Protein AF-A0A2K1NDD7-F1 (afdb_monomer)

Solvent-acce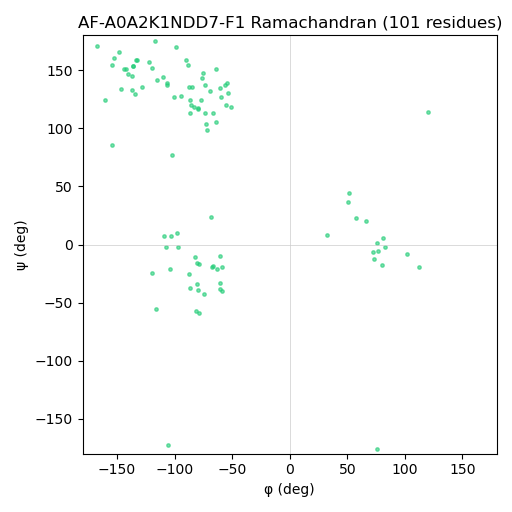ssible surface area (backbone atoms only — not comparable to full-atom values): 5791 Å² total; per-residue (Å²): 133,87,81,84,54,69,68,82,76,44,79,77,49,95,46,30,32,43,38,58,20,26,54,39,69,44,68,9,24,37,63,39,99,88,42,98,46,73,74,40,61,19,89,68,40,69,41,70,12,37,34,40,33,39,35,74,41,85,56,41,27,54,24,80,88,40,70,34,45,5,21,42,84,52,97,83,61,103,49,69,79,45,61,18,86,85,44,60,11,38,11,39,39,51,77,46,77,60,70,47,81,70,105

Radius of gyration: 13.67 Å; Cα contacts (8 Å, |Δi|>4): 242; chains: 1; bounding box: 33×34×38 Å

Foldseek 3Di:
DDDWDFQADAAPDVQKGKAFQLLCRLQQFFQDPVGNDRDHGDPQCRRRRIFIKGWPDDDKTFDPQCRLNQADDDPDDDHRPGGDPVVSRRRIDGPDGDMDTPD

Structure (mmCIF, N/CA/C/O backbone):
data_AF-A0A2K1NDD7-F1
#
_entry.id   AF-A0A2K1NDD7-F1
#
loop_
_atom_site.group_PDB
_atom_site.id
_atom_site.type_symbol
_atom_site.label_atom_id
_atom_site.label_alt_id
_atom_site.label_comp_id
_atom_site.label_asym_id
_atom_site.label_entity_id
_atom_site.label_seq_id
_atom_site.pdbx_PDB_ins_code
_atom_site.Cartn_x
_atom_site.Cartn_y
_atom_site.Cartn_z
_atom_site.occupancy
_atom_site.B_iso_or_equiv
_atom_site.auth_seq_id
_atom_site.auth_comp_id
_atom_site.auth_asym_id
_atom_site.auth_atom_id
_atom_site.pdbx_PDB_model_num
ATOM 1 N N . MET A 1 1 ? -7.752 -25.001 2.819 1.00 36.50 1 MET A N 1
ATOM 2 C CA . MET A 1 1 ? -8.026 -23.997 3.867 1.00 36.50 1 MET A CA 1
ATOM 3 C C . MET A 1 1 ? -7.099 -22.827 3.586 1.00 36.50 1 MET A C 1
ATOM 5 O O . MET A 1 1 ? -5.902 -23.064 3.514 1.00 36.50 1 MET A O 1
ATOM 9 N N . ALA A 1 2 ? -7.627 -21.642 3.269 1.00 44.06 2 ALA A N 1
ATOM 10 C CA . ALA A 1 2 ? -6.798 -20.466 3.001 1.00 44.06 2 ALA A CA 1
ATOM 11 C C . ALA A 1 2 ? -6.366 -19.866 4.344 1.00 44.06 2 ALA A C 1
ATOM 13 O O . ALA A 1 2 ? -7.212 -19.490 5.151 1.00 44.06 2 ALA A O 1
ATOM 14 N N . GLU A 1 3 ? -5.064 -19.855 4.604 1.00 51.41 3 GLU A N 1
ATOM 15 C CA . GLU A 1 3 ? -4.483 -19.273 5.810 1.00 51.41 3 GLU A CA 1
ATOM 16 C C . GLU A 1 3 ? -4.398 -17.751 5.624 1.00 51.41 3 GLU A C 1
ATOM 18 O O . GLU A 1 3 ? -3.744 -17.266 4.700 1.00 51.41 3 GLU A O 1
ATOM 23 N N . LEU A 1 4 ? -5.112 -16.991 6.457 1.00 49.72 4 LEU A N 1
ATOM 24 C CA . LEU A 1 4 ? -5.055 -15.529 6.449 1.00 49.72 4 LEU A CA 1
ATOM 25 C C . LEU A 1 4 ? -3.726 -15.071 7.057 1.00 49.72 4 LEU A C 1
ATOM 27 O O . LEU A 1 4 ? -3.493 -15.238 8.252 1.00 49.72 4 LEU A O 1
ATOM 31 N N . ARG A 1 5 ? -2.861 -14.466 6.238 1.00 55.28 5 ARG A N 1
ATOM 32 C CA . ARG A 1 5 ? -1.622 -13.834 6.703 1.00 55.28 5 ARG A CA 1
ATOM 33 C C . ARG A 1 5 ? -1.899 -12.397 7.128 1.00 55.28 5 ARG A C 1
ATOM 35 O O . ARG A 1 5 ? -2.253 -11.550 6.306 1.00 55.28 5 ARG A O 1
ATOM 42 N N . ILE A 1 6 ? -1.751 -12.149 8.425 1.00 58.16 6 ILE A N 1
ATOM 43 C CA . ILE A 1 6 ? -1.863 -10.824 9.034 1.00 58.16 6 ILE A CA 1
ATOM 44 C C . ILE A 1 6 ? -0.515 -10.111 8.869 1.00 58.16 6 ILE A C 1
ATOM 46 O O . ILE A 1 6 ? 0.504 -10.580 9.373 1.00 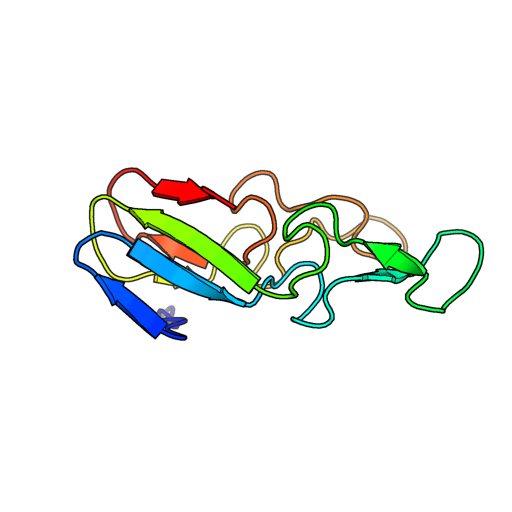58.16 6 ILE A O 1
ATOM 50 N N . VAL A 1 7 ? -0.504 -8.982 8.155 1.00 58.72 7 VAL A N 1
ATOM 51 C CA . VAL A 1 7 ? 0.711 -8.199 7.867 1.00 58.72 7 VAL A CA 1
ATOM 52 C C . VAL A 1 7 ? 0.732 -6.992 8.803 1.00 58.72 7 VAL A C 1
ATOM 54 O O . VAL A 1 7 ? 0.365 -5.887 8.416 1.00 58.72 7 VAL A O 1
ATOM 57 N N . HIS A 1 8 ? 1.088 -7.204 10.071 1.00 57.59 8 HIS A N 1
ATOM 58 C CA . HIS A 1 8 ? 1.303 -6.095 11.007 1.00 57.59 8 HIS A CA 1
ATOM 59 C C . HIS A 1 8 ? 2.750 -5.614 10.917 1.00 57.59 8 HIS A C 1
ATOM 61 O O . HIS A 1 8 ? 3.674 -6.425 10.906 1.00 57.59 8 HIS A O 1
ATOM 67 N N . ILE A 1 9 ? 2.941 -4.292 10.875 1.00 63.09 9 ILE A N 1
ATOM 68 C CA . ILE A 1 9 ? 4.270 -3.679 11.000 1.00 63.09 9 ILE A CA 1
ATOM 69 C C . ILE A 1 9 ? 4.316 -2.823 12.260 1.00 63.09 9 ILE A C 1
ATOM 71 O O . ILE A 1 9 ? 5.137 -3.100 13.125 1.00 63.09 9 ILE A O 1
ATOM 75 N N . GLU A 1 10 ? 3.408 -1.854 12.420 1.00 70.19 10 GLU A N 1
ATOM 76 C CA . GLU A 1 10 ? 3.332 -1.050 13.647 1.00 70.19 10 GLU A CA 1
ATOM 77 C C . GLU A 1 10 ? 1.956 -0.368 13.781 1.00 70.19 10 GLU A C 1
ATOM 79 O O . GLU A 1 10 ? 1.533 0.357 12.875 1.00 70.19 10 GLU A O 1
ATOM 84 N N . ILE A 1 11 ? 1.243 -0.591 14.894 1.00 75.44 11 ILE A N 1
ATOM 85 C CA . ILE A 1 11 ? 0.013 0.154 15.223 1.00 75.44 11 ILE A CA 1
ATOM 86 C C . ILE A 1 11 ? 0.437 1.441 15.932 1.00 75.44 11 ILE A C 1
ATOM 88 O O . ILE A 1 11 ? 1.068 1.388 16.984 1.00 75.44 11 ILE A O 1
ATOM 92 N N . VAL A 1 12 ? 0.095 2.597 15.361 1.00 77.75 12 VAL A N 1
ATOM 93 C CA . VAL A 1 12 ? 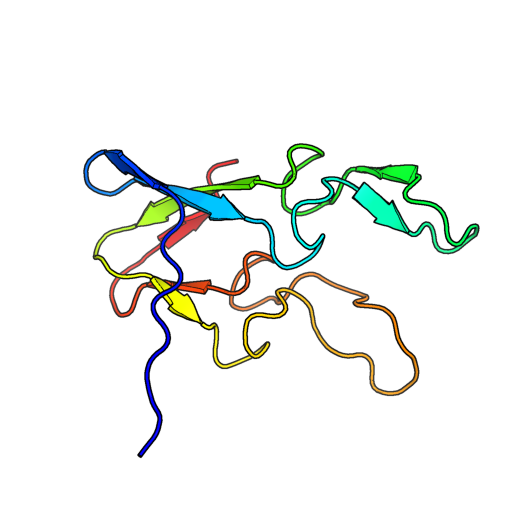0.497 3.912 15.893 1.00 77.75 12 VAL A CA 1
ATOM 94 C C . VAL A 1 12 ? -0.495 4.407 16.943 1.00 77.75 12 VAL A C 1
ATOM 96 O O . VAL A 1 12 ? -0.120 5.036 17.928 1.00 77.75 12 VAL A O 1
ATOM 99 N N . SER A 1 13 ? -1.782 4.146 16.718 1.00 77.19 13 SER A N 1
ATOM 100 C CA . SER A 1 13 ? -2.889 4.518 17.602 1.00 77.19 13 SER A CA 1
ATOM 101 C C . SER A 1 13 ? -4.156 3.787 17.160 1.00 77.19 13 SER A C 1
ATOM 103 O O . SER A 1 13 ? -4.184 3.226 16.064 1.00 77.19 13 SER A O 1
ATOM 105 N N . THR A 1 14 ? -5.230 3.855 17.946 1.00 80.25 14 THR A N 1
ATOM 106 C CA . THR A 1 14 ? -6.542 3.331 17.542 1.00 80.25 14 THR A CA 1
ATOM 107 C C . THR A 1 14 ? -6.944 3.870 16.163 1.00 80.25 14 THR A C 1
ATOM 109 O O . THR A 1 14 ? -7.062 5.082 15.980 1.00 80.25 14 THR A O 1
ATOM 112 N N . GLY A 1 15 ? -7.119 2.976 15.187 1.00 83.81 15 GLY A N 1
ATOM 113 C CA . GLY A 1 15 ? -7.522 3.330 13.823 1.00 83.81 15 GLY A CA 1
ATOM 114 C C . GLY A 1 15 ? -6.400 3.823 12.902 1.00 83.81 15 GLY A C 1
ATOM 115 O O . GLY A 1 15 ? -6.698 4.259 11.791 1.00 83.81 15 GLY A O 1
ATOM 116 N N . LYS A 1 16 ? -5.122 3.794 13.322 1.00 88.44 16 LYS A N 1
ATOM 117 C CA . LYS A 1 16 ? -3.978 4.167 12.467 1.00 88.44 16 LYS A CA 1
ATOM 118 C C . LYS A 1 16 ? -2.795 3.218 12.598 1.00 88.44 16 LYS A C 1
ATOM 120 O O . LYS A 1 16 ? -2.324 2.938 13.700 1.00 88.44 16 LYS A O 1
ATOM 125 N N . ALA A 1 17 ? -2.250 2.802 11.460 1.00 88.56 17 ALA A N 1
ATOM 126 C CA . ALA A 1 17 ? -1.088 1.921 11.394 1.00 88.56 17 ALA A CA 1
ATOM 127 C C . ALA A 1 17 ? -0.097 2.394 10.335 1.00 88.56 17 ALA A C 1
ATOM 129 O O . ALA A 1 17 ? -0.469 3.030 9.347 1.00 88.56 17 ALA A O 1
ATOM 130 N N . ILE A 1 18 ? 1.171 2.055 10.538 1.00 89.25 18 ILE A N 1
ATOM 131 C CA . ILE A 1 18 ? 2.206 2.206 9.523 1.00 89.25 18 ILE A CA 1
ATOM 132 C C . ILE A 1 18 ? 2.432 0.843 8.889 1.00 89.25 18 ILE A C 1
ATOM 134 O O . ILE A 1 18 ? 2.697 -0.135 9.584 1.00 89.25 18 ILE A O 1
ATOM 138 N N . LEU A 1 19 ? 2.348 0.789 7.562 1.00 89.19 19 LEU A N 1
ATOM 139 C CA . LEU A 1 19 ? 2.619 -0.411 6.774 1.00 89.19 19 LEU A CA 1
ATOM 140 C C . LEU A 1 19 ? 3.772 -0.155 5.803 1.00 89.19 19 LEU A C 1
ATOM 142 O O . LEU A 1 19 ? 4.007 0.967 5.355 1.00 89.19 19 LEU A O 1
ATOM 146 N N . SER A 1 20 ? 4.499 -1.205 5.450 1.00 90.31 20 SER A N 1
ATOM 147 C CA . SER A 1 20 ? 5.537 -1.147 4.428 1.00 90.31 20 SER A CA 1
ATOM 148 C C . SER A 1 20 ? 4.847 -1.062 3.085 1.00 90.31 20 SER A C 1
ATOM 150 O O . SER A 1 20 ? 3.865 -1.753 2.820 1.00 90.31 20 SER A O 1
ATOM 152 N N . CYS A 1 21 ? 5.363 -0.208 2.214 1.00 91.75 21 CYS A N 1
ATOM 153 C CA . CYS A 1 21 ? 4.835 -0.100 0.870 1.00 91.75 21 CYS A CA 1
ATOM 154 C C . CYS A 1 21 ? 5.243 -1.343 0.072 1.00 91.75 21 CYS A C 1
ATOM 156 O O . CYS A 1 21 ? 6.392 -1.433 -0.364 1.00 91.75 21 CYS A O 1
ATOM 158 N N . ALA A 1 22 ? 4.313 -2.281 -0.136 1.00 91.00 22 ALA A N 1
ATOM 159 C CA . ALA A 1 22 ? 4.582 -3.478 -0.931 1.00 91.00 22 ALA A CA 1
ATOM 160 C C . ALA A 1 22 ? 4.966 -3.150 -2.378 1.00 91.00 22 ALA A C 1
ATOM 162 O O . ALA A 1 22 ? 5.821 -3.821 -2.940 1.00 91.00 22 ALA A O 1
ATOM 163 N N . TYR A 1 23 ? 4.415 -2.074 -2.950 1.00 88.81 23 TYR A N 1
ATOM 164 C CA . TYR A 1 23 ? 4.714 -1.656 -4.321 1.00 88.81 23 TYR A CA 1
ATOM 165 C C . TYR A 1 23 ? 6.205 -1.374 -4.563 1.00 88.81 23 TYR A C 1
ATOM 167 O O . TYR A 1 23 ? 6.744 -1.751 -5.598 1.00 88.81 23 TYR A O 1
ATOM 175 N N . CYS A 1 24 ? 6.883 -0.737 -3.602 1.00 88.69 24 CYS A N 1
ATOM 176 C CA . CYS A 1 24 ? 8.331 -0.501 -3.660 1.00 88.69 24 CYS A CA 1
ATOM 177 C C . CYS A 1 24 ? 9.139 -1.443 -2.761 1.00 88.69 24 CYS A C 1
ATOM 179 O O . CYS A 1 24 ? 10.336 -1.227 -2.578 1.00 88.69 24 CYS A O 1
ATOM 181 N N . GLU A 1 25 ? 8.494 -2.443 -2.157 1.00 88.31 25 GLU A N 1
ATOM 182 C CA . GLU A 1 25 ? 9.099 -3.356 -1.178 1.00 88.31 25 GLU A CA 1
ATOM 183 C C . GLU A 1 25 ? 9.842 -2.624 -0.043 1.00 88.31 25 GLU A C 1
ATOM 185 O O . GLU A 1 25 ? 10.914 -3.035 0.394 1.00 88.31 25 GLU A O 1
ATOM 190 N N . GLY A 1 26 ? 9.316 -1.483 0.403 1.00 88.25 26 GLY A N 1
ATOM 191 C CA . GLY A 1 26 ? 9.943 -0.683 1.458 1.00 88.25 26 GLY A CA 1
ATOM 192 C C . GLY A 1 26 ? 11.167 0.141 1.040 1.00 88.25 26 GLY A C 1
ATOM 193 O O . GLY A 1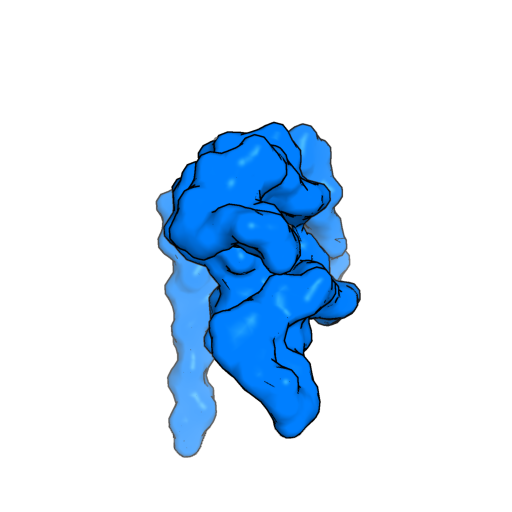 26 ? 11.724 0.845 1.876 1.00 88.25 26 GLY A O 1
ATOM 194 N N . LYS A 1 27 ? 11.579 0.114 -0.234 1.00 87.31 2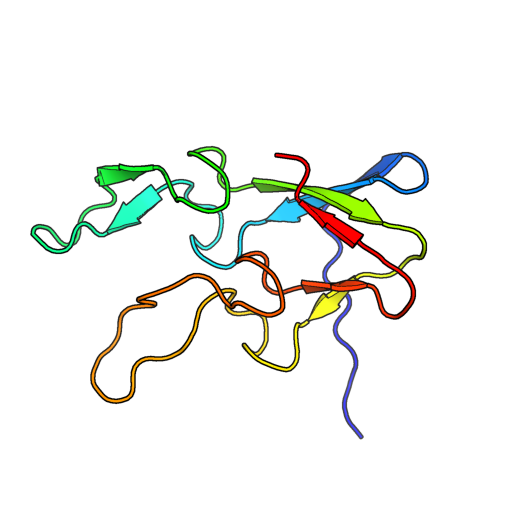7 LYS A N 1
ATOM 195 C CA . LYS A 1 27 ? 12.784 0.823 -0.715 1.00 87.31 27 LYS A CA 1
ATOM 196 C C . LYS A 1 27 ? 12.576 2.319 -0.932 1.00 87.31 27 LYS A C 1
ATOM 198 O O . LYS A 1 27 ? 13.543 3.054 -1.081 1.00 87.31 27 LYS A O 1
ATOM 203 N N . GLY A 1 28 ? 11.326 2.767 -1.019 1.00 88.06 28 GLY A N 1
ATOM 204 C CA . GLY A 1 28 ? 10.981 4.179 -1.183 1.00 88.06 28 GLY A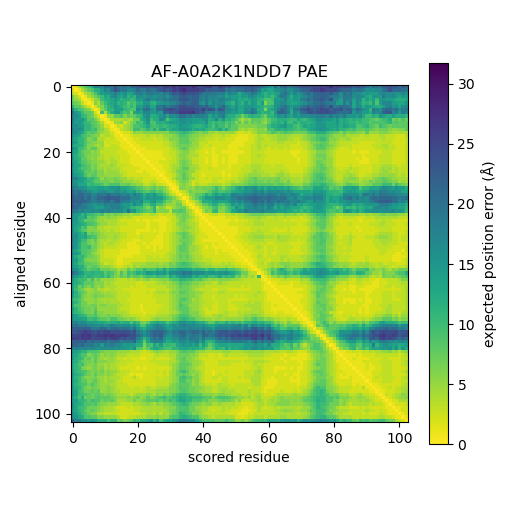 CA 1
ATOM 205 C C . GLY A 1 28 ? 11.096 4.724 -2.608 1.00 88.06 28 GLY A C 1
ATOM 206 O O . GLY A 1 28 ? 10.457 5.726 -2.900 1.00 88.06 28 GLY A O 1
ATOM 207 N N . GLY A 1 29 ? 11.805 4.068 -3.527 1.00 87.44 29 GLY A N 1
ATOM 208 C CA . GLY A 1 29 ? 11.838 4.454 -4.946 1.00 87.44 29 GLY A CA 1
ATOM 209 C C . GLY A 1 29 ? 11.038 3.516 -5.853 1.00 87.44 29 GLY A C 1
ATOM 210 O O . GLY A 1 29 ? 10.417 2.580 -5.366 1.00 87.44 29 GLY A O 1
ATOM 211 N N . VAL A 1 30 ? 11.131 3.696 -7.167 1.00 83.19 30 VAL A N 1
ATOM 212 C CA . VAL A 1 30 ? 10.894 2.656 -8.184 1.00 83.19 30 VAL A CA 1
ATOM 213 C C . VAL A 1 30 ? 11.989 2.718 -9.263 1.00 83.19 30 VAL A C 1
ATOM 215 O O . VAL A 1 30 ? 12.598 3.781 -9.448 1.00 83.19 30 VAL A O 1
ATOM 218 N N . PRO A 1 31 ? 12.299 1.601 -9.954 1.00 74.31 31 PRO A N 1
ATOM 219 C CA . PRO A 1 31 ? 13.214 1.621 -11.093 1.00 74.31 31 PRO A CA 1
ATOM 220 C C . PRO A 1 31 ? 12.667 2.533 -12.192 1.00 74.31 31 PRO A C 1
ATOM 222 O O . PRO A 1 31 ? 11.482 2.451 -12.516 1.00 74.31 31 PRO A O 1
ATOM 225 N N . SER A 1 32 ? 13.505 3.389 -12.782 1.00 70.62 32 SER A N 1
ATOM 226 C CA . SER A 1 32 ? 13.041 4.180 -13.925 1.00 70.62 32 SER A CA 1
ATOM 227 C C . SER A 1 32 ? 12.970 3.308 -15.179 1.00 70.62 32 SER A C 1
ATOM 229 O O . SER A 1 32 ? 13.801 2.430 -15.412 1.00 70.62 32 SER A O 1
ATOM 231 N N . ASN A 1 33 ? 12.019 3.601 -16.063 1.00 63.56 33 ASN A N 1
ATOM 232 C CA . ASN A 1 33 ? 11.896 2.931 -17.364 1.00 63.56 33 ASN A CA 1
ATOM 233 C C . ASN A 1 33 ? 13.135 3.100 -18.276 1.00 63.56 33 ASN A C 1
ATOM 235 O O . ASN A 1 33 ? 13.237 2.442 -19.312 1.00 63.56 33 ASN A O 1
ATOM 239 N N . ARG A 1 34 ? 14.082 3.975 -17.906 1.00 59.81 34 ARG A N 1
ATOM 240 C CA . ARG A 1 34 ? 15.338 4.223 -18.628 1.00 59.81 34 ARG A CA 1
ATOM 241 C C . ARG A 1 34 ? 16.559 3.590 -17.967 1.00 59.81 34 ARG A C 1
ATOM 243 O O . ARG A 1 34 ? 17.567 3.410 -18.648 1.00 59.81 34 ARG A O 1
ATOM 250 N N . ARG A 1 35 ? 16.515 3.275 -16.669 1.00 58.34 35 ARG A N 1
ATOM 251 C CA . ARG A 1 35 ? 17.642 2.714 -15.910 1.00 58.34 35 ARG A CA 1
ATOM 252 C C . ARG A 1 35 ? 17.120 1.756 -14.843 1.00 58.34 35 ARG A C 1
ATOM 254 O O . ARG A 1 35 ? 16.246 2.113 -14.068 1.00 58.34 35 ARG A O 1
ATOM 261 N N . ARG A 1 36 ? 17.730 0.569 -14.724 1.00 61.44 36 ARG A N 1
ATOM 262 C CA . ARG A 1 36 ? 17.433 -0.439 -13.675 1.00 61.44 36 ARG A CA 1
ATOM 263 C C . ARG A 1 36 ? 17.851 -0.005 -12.255 1.00 61.44 36 ARG A C 1
ATOM 265 O O . ARG A 1 36 ? 18.117 -0.843 -11.399 1.00 61.44 36 ARG A O 1
ATOM 272 N N . GLU A 1 37 ? 17.960 1.291 -12.016 1.00 65.44 37 GLU A N 1
ATOM 273 C CA . GLU A 1 37 ? 18.344 1.903 -10.751 1.00 65.44 37 GLU A CA 1
ATOM 274 C C . GLU A 1 37 ? 17.116 2.608 -10.158 1.00 65.44 37 GLU A C 1
ATOM 276 O O . GLU A 1 37 ? 16.298 3.165 -10.894 1.00 65.44 37 GLU A O 1
ATOM 281 N N . TRP A 1 38 ? 16.985 2.589 -8.829 1.00 68.62 38 TRP A N 1
ATOM 282 C CA . TRP A 1 38 ? 15.898 3.248 -8.096 1.00 68.62 38 TRP A CA 1
ATOM 283 C C . TRP A 1 38 ? 16.115 4.764 -8.145 1.00 68.62 38 TRP A C 1
ATOM 285 O O . TRP A 1 38 ? 16.941 5.287 -7.403 1.00 68.62 38 TRP A O 1
ATOM 295 N N . GLN A 1 39 ? 15.434 5.456 -9.059 1.00 71.50 39 GLN A N 1
ATOM 296 C CA . GLN A 1 39 ? 15.699 6.875 -9.348 1.00 71.50 39 GLN A CA 1
ATOM 297 C C . GLN A 1 39 ? 14.496 7.783 -9.106 1.00 71.50 39 GLN A C 1
ATOM 299 O O . GLN A 1 39 ? 14.681 8.968 -8.842 1.00 71.50 39 GLN A O 1
ATOM 304 N N . GLU A 1 40 ? 13.278 7.247 -9.160 1.00 85.00 40 GLU A N 1
ATOM 305 C CA . GLU A 1 40 ? 12.062 8.030 -8.941 1.00 85.00 40 GLU A CA 1
ATOM 306 C C . GLU A 1 40 ? 11.452 7.700 -7.574 1.00 85.00 40 GLU A C 1
ATOM 308 O O . GLU A 1 40 ? 11.431 6.523 -7.198 1.00 85.00 40 GLU A O 1
ATOM 313 N N . PRO A 1 41 ? 10.950 8.697 -6.815 1.00 89.00 41 PRO A N 1
ATOM 314 C CA . PRO A 1 41 ? 10.201 8.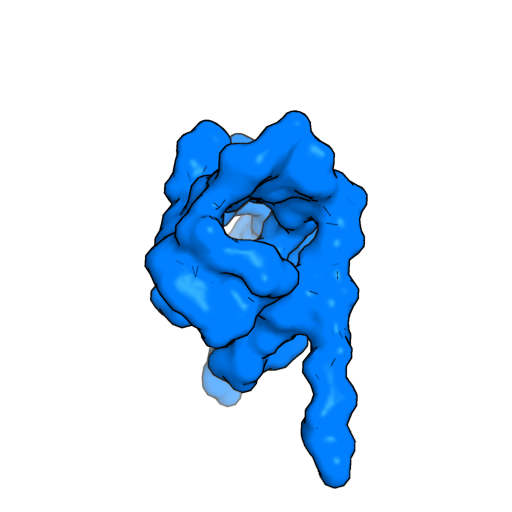438 -5.592 1.00 89.00 41 PRO A CA 1
ATOM 315 C C . PRO A 1 41 ? 9.007 7.532 -5.881 1.00 89.00 41 PRO A C 1
ATOM 317 O O . PRO A 1 41 ? 8.283 7.722 -6.858 1.00 89.00 41 PRO A O 1
ATOM 320 N N . CYS A 1 42 ? 8.771 6.552 -5.014 1.00 89.75 42 CYS A N 1
ATOM 321 C CA . CYS A 1 42 ? 7.637 5.654 -5.157 1.00 89.75 42 CYS A CA 1
ATOM 322 C C . CYS A 1 42 ? 6.324 6.464 -5.139 1.00 89.75 42 CYS A C 1
ATOM 324 O O . CYS A 1 42 ? 6.076 7.189 -4.174 1.00 89.75 42 CYS A O 1
ATOM 326 N N . PRO A 1 43 ? 5.436 6.317 -6.139 1.00 89.06 43 PRO A N 1
ATOM 327 C CA . PRO A 1 43 ? 4.215 7.126 -6.246 1.00 89.06 43 PRO A CA 1
ATOM 328 C C . PRO A 1 43 ? 3.196 6.846 -5.126 1.00 89.06 43 PRO A C 1
ATOM 330 O O . PRO A 1 43 ? 2.304 7.653 -4.851 1.00 89.06 43 PRO A O 1
ATOM 333 N N . VAL A 1 44 ? 3.328 5.695 -4.462 1.00 91.50 44 VAL A N 1
ATOM 334 C CA . VAL A 1 44 ? 2.449 5.263 -3.371 1.00 91.50 44 VAL A CA 1
ATOM 335 C C . VAL A 1 44 ? 2.855 5.927 -2.058 1.00 91.50 44 VAL A C 1
ATOM 337 O O . VAL A 1 44 ? 2.041 6.622 -1.450 1.00 91.50 44 VAL A O 1
ATOM 340 N N . CYS A 1 45 ? 4.110 5.731 -1.639 1.00 92.38 45 CYS A N 1
ATOM 341 C CA . CYS A 1 45 ? 4.635 6.206 -0.355 1.00 92.38 45 CYS A CA 1
ATOM 342 C C . CYS A 1 45 ? 5.403 7.534 -0.435 1.00 92.38 45 CYS A C 1
ATOM 344 O O . CYS A 1 45 ? 5.877 8.032 0.580 1.00 92.38 45 CYS A O 1
ATOM 346 N N . GLY A 1 46 ? 5.564 8.102 -1.630 1.00 90.31 46 GLY A N 1
ATOM 347 C CA . GLY A 1 46 ? 6.223 9.391 -1.840 1.00 90.31 46 GLY A CA 1
ATOM 348 C C . GLY A 1 46 ? 7.718 9.414 -1.515 1.00 90.31 46 GLY A C 1
ATOM 349 O O . GLY A 1 46 ? 8.250 10.490 -1.273 1.00 90.31 46 GLY A O 1
ATOM 350 N N . GLY A 1 47 ? 8.405 8.266 -1.474 1.00 90.62 47 GLY A N 1
ATOM 351 C CA . GLY A 1 47 ? 9.829 8.207 -1.106 1.00 90.62 47 GLY A CA 1
ATOM 352 C C . GLY A 1 47 ? 10.130 7.515 0.223 1.00 90.62 47 GLY A C 1
ATOM 353 O O . GLY A 1 47 ? 11.255 7.083 0.442 1.00 90.62 47 GLY A O 1
ATOM 354 N N . SER A 1 48 ? 9.148 7.379 1.116 1.00 90.38 48 SER A N 1
ATOM 355 C CA . SER A 1 48 ? 9.403 6.966 2.508 1.00 90.38 48 SER A CA 1
ATOM 356 C C . SER A 1 48 ? 9.586 5.456 2.706 1.00 90.38 48 SER A C 1
ATOM 358 O O . SER A 1 48 ? 10.010 5.014 3.771 1.00 90.38 48 SER A O 1
ATOM 360 N N . GLY A 1 49 ? 9.186 4.641 1.724 1.00 89.69 49 GLY A N 1
ATOM 361 C CA . GLY A 1 49 ? 9.114 3.180 1.853 1.00 89.69 49 GLY A CA 1
ATOM 362 C C . GLY A 1 49 ? 7.957 2.683 2.732 1.00 89.69 49 GLY A C 1
ATOM 363 O O . GLY A 1 49 ? 7.680 1.485 2.766 1.00 89.69 49 GLY A O 1
ATOM 364 N N . LYS A 1 50 ? 7.223 3.581 3.393 1.00 90.94 50 LYS A N 1
ATOM 365 C CA . LYS A 1 50 ? 6.145 3.251 4.329 1.00 90.94 50 LYS A CA 1
ATOM 366 C C . LYS A 1 50 ? 4.896 4.081 4.048 1.00 90.94 50 LYS A C 1
ATOM 368 O O . LYS A 1 50 ? 4.946 5.130 3.423 1.00 90.94 50 LYS A O 1
ATOM 373 N N . VAL A 1 51 ? 3.750 3.609 4.499 1.00 91.88 51 VAL A N 1
ATOM 374 C CA . VAL A 1 51 ? 2.471 4.304 4.357 1.00 91.88 51 VAL A CA 1
ATOM 375 C C . VAL A 1 51 ? 1.795 4.406 5.712 1.00 91.88 51 VAL A C 1
ATOM 377 O O . VAL A 1 51 ? 1.738 3.427 6.451 1.00 91.88 51 VAL A O 1
ATOM 380 N N . LEU A 1 52 ? 1.256 5.580 6.024 1.00 91.00 52 LEU A N 1
ATOM 381 C CA . LEU A 1 52 ? 0.313 5.727 7.120 1.00 91.00 52 LEU A CA 1
ATOM 382 C C . LEU A 1 52 ? -1.090 5.421 6.592 1.00 91.00 52 LEU A C 1
ATOM 384 O O . LEU A 1 52 ? -1.542 6.021 5.610 1.00 91.00 52 LEU A O 1
ATOM 388 N N . VAL A 1 53 ? -1.764 4.472 7.231 1.00 91.06 53 VAL A N 1
ATOM 389 C CA . VAL A 1 53 ? -3.138 4.089 6.913 1.00 91.06 53 VAL A CA 1
ATOM 390 C C . VAL A 1 53 ? -4.059 4.416 8.071 1.00 91.06 53 VAL A C 1
ATOM 392 O O . VAL A 1 53 ? -3.696 4.248 9.232 1.00 91.06 53 VAL A O 1
ATOM 395 N N . GLU A 1 54 ? -5.256 4.870 7.727 1.00 90.62 54 GLU A N 1
ATOM 396 C CA . GLU A 1 54 ? -6.385 5.019 8.638 1.00 90.62 54 GLU A CA 1
ATOM 397 C C . GLU A 1 54 ? -7.403 3.920 8.335 1.00 90.62 54 GLU A C 1
ATOM 399 O O . GLU A 1 54 ? -7.657 3.636 7.160 1.00 90.62 54 GLU A O 1
ATOM 404 N N . PHE A 1 55 ? -7.964 3.301 9.370 1.00 87.88 55 PHE A N 1
ATOM 405 C CA . PHE A 1 55 ? -8.902 2.186 9.258 1.00 87.88 55 PHE A CA 1
ATOM 406 C C . PHE A 1 55 ? -9.981 2.244 10.342 1.00 87.88 55 PHE A C 1
ATOM 408 O O . PHE A 1 55 ? -9.754 2.758 11.436 1.00 87.88 55 PHE A O 1
ATOM 415 N N . GLU A 1 56 ? -11.156 1.703 10.022 1.00 85.75 56 GLU A N 1
ATOM 416 C CA . GLU A 1 56 ? -12.262 1.555 10.976 1.00 85.75 56 GLU A CA 1
ATOM 417 C C . GLU A 1 56 ? -12.066 0.332 11.887 1.00 85.75 56 GLU A C 1
ATOM 419 O O . GLU A 1 56 ? -12.331 0.415 13.084 1.00 85.75 56 GLU A O 1
ATOM 424 N N . GLU A 1 57 ? -11.556 -0.779 11.345 1.00 78.00 57 GLU A N 1
ATOM 425 C CA . GLU A 1 57 ? -11.386 -2.045 12.069 1.00 78.00 57 GLU A CA 1
ATOM 426 C C . GLU A 1 57 ? -10.027 -2.704 11.773 1.00 78.00 57 GLU A C 1
ATOM 428 O O . GLU A 1 57 ? -9.507 -2.639 10.656 1.00 78.00 57 GLU A O 1
ATOM 433 N N . GLU A 1 58 ? -9.456 -3.357 12.789 1.00 73.06 58 GLU A N 1
ATOM 434 C CA . GLU A 1 58 ? -8.300 -4.259 12.660 1.00 73.06 58 GLU A CA 1
ATOM 435 C C . GLU A 1 58 ? -8.768 -5.698 12.408 1.00 73.06 58 GLU A C 1
ATOM 437 O O . GLU A 1 58 ? -9.888 -6.042 12.796 1.00 73.06 58 GLU A O 1
ATOM 442 N N . PRO A 1 59 ? -7.927 -6.595 11.849 1.00 78.69 59 PRO A N 1
ATOM 443 C CA . PRO A 1 59 ? -6.544 -6.432 11.372 1.00 78.69 59 PRO A CA 1
ATOM 444 C C . PRO A 1 59 ? -6.417 -6.224 9.849 1.00 78.69 59 PRO A C 1
ATOM 446 O O . PRO A 1 59 ? -7.365 -6.426 9.090 1.00 78.69 59 PRO A O 1
ATOM 449 N N . PHE A 1 60 ? -5.211 -5.868 9.382 1.00 83.88 60 PHE A N 1
ATOM 450 C CA . PHE A 1 60 ? -4.866 -5.883 7.954 1.00 83.88 60 PHE A CA 1
ATOM 451 C C . PHE A 1 60 ? -4.415 -7.271 7.493 1.00 83.88 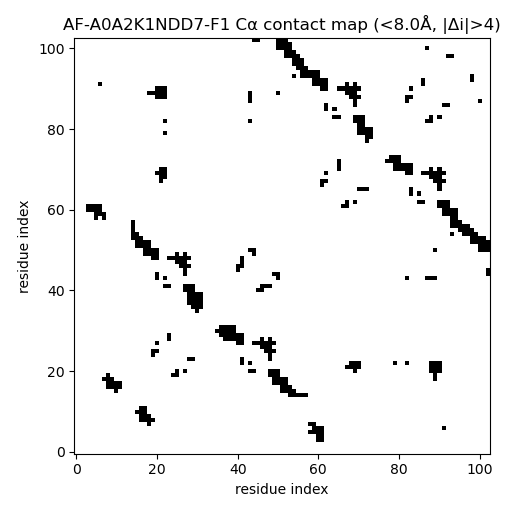60 PHE A C 1
ATOM 453 O O . PHE A 1 60 ? -3.573 -7.918 8.118 1.00 83.88 60 PHE A O 1
ATOM 460 N N . VAL A 1 61 ? -4.922 -7.691 6.341 1.00 88.44 61 VAL A N 1
ATOM 461 C CA . VAL A 1 61 ? -4.613 -8.965 5.692 1.00 88.44 61 VAL A CA 1
ATOM 462 C C . VAL A 1 61 ? -4.053 -8.737 4.298 1.00 88.44 61 VAL A C 1
ATOM 464 O O . VAL A 1 61 ? -4.295 -7.691 3.684 1.00 88.44 61 VAL A O 1
ATOM 467 N N . GLU A 1 62 ? -3.304 -9.715 3.788 1.00 90.12 62 GLU A N 1
ATOM 468 C CA . GLU A 1 62 ? -2.781 -9.672 2.421 1.00 90.12 62 GLU A CA 1
ATOM 469 C C . GLU A 1 62 ? -3.905 -9.431 1.403 1.00 90.12 62 GLU A C 1
ATOM 471 O O . GLU A 1 62 ? -4.950 -10.085 1.395 1.00 90.12 62 GLU A O 1
ATOM 476 N N . CYS A 1 63 ? -3.688 -8.463 0.514 1.00 90.38 63 CYS A N 1
ATOM 477 C CA . CYS A 1 63 ? -4.646 -8.131 -0.523 1.00 90.38 63 CYS A CA 1
ATOM 478 C C . CYS A 1 63 ? -4.754 -9.297 -1.506 1.00 90.38 63 CYS A C 1
ATOM 480 O O . CYS A 1 63 ? -3.828 -9.541 -2.276 1.00 90.38 63 CYS A O 1
ATOM 482 N N . SER A 1 64 ? -5.910 -9.957 -1.543 1.00 89.50 64 SER A N 1
ATOM 483 C CA . SER A 1 64 ? -6.137 -11.118 -2.412 1.00 89.50 64 SER A CA 1
ATOM 484 C C . SER A 1 64 ? -6.057 -10.797 -3.907 1.00 89.50 64 SER A C 1
ATOM 486 O O . SER A 1 64 ? -5.831 -11.695 -4.705 1.00 89.50 64 SER A O 1
ATOM 488 N N . PHE A 1 65 ? -6.222 -9.528 -4.302 1.00 87.69 65 PHE A N 1
ATOM 489 C CA . PHE A 1 65 ? -6.140 -9.120 -5.709 1.00 87.69 65 PHE A CA 1
ATOM 490 C C . PHE A 1 65 ? -4.702 -9.104 -6.240 1.00 87.69 65 PHE A C 1
ATOM 492 O O . PHE A 1 65 ? -4.454 -9.528 -7.362 1.00 87.69 65 PHE A O 1
ATOM 499 N N . CYS A 1 66 ? -3.754 -8.595 -5.448 1.00 89.56 66 CYS A N 1
ATOM 500 C CA . CYS A 1 66 ? -2.342 -8.523 -5.837 1.00 89.56 66 CYS A CA 1
ATOM 501 C C . CYS A 1 66 ? -1.450 -9.503 -5.067 1.00 89.56 66 CYS A C 1
ATOM 503 O O . CYS A 1 66 ? -0.230 -9.417 -5.180 1.00 89.56 66 CYS A O 1
ATOM 505 N N . GLU A 1 67 ? -2.037 -10.399 -4.271 1.00 89.62 67 GLU A N 1
ATOM 506 C CA . GLU A 1 67 ? -1.332 -11.385 -3.441 1.00 89.62 67 GLU A CA 1
ATOM 507 C C . GLU A 1 67 ? -0.248 -10.746 -2.559 1.00 89.62 67 GLU A C 1
ATOM 509 O O . GLU A 1 67 ? 0.897 -11.192 -2.527 1.00 89.62 67 GLU A O 1
ATOM 514 N N . GLY A 1 68 ? -0.564 -9.616 -1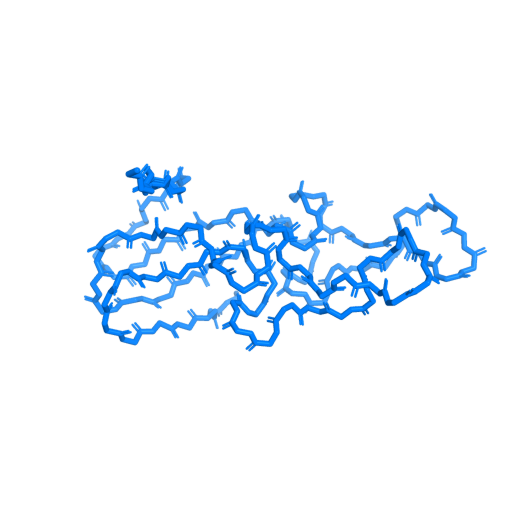.924 1.00 89.44 68 GLY A N 1
ATOM 515 C CA . GLY A 1 68 ? 0.401 -8.914 -1.072 1.00 89.44 68 GLY A CA 1
ATOM 516 C C . GLY A 1 68 ? 1.472 -8.103 -1.809 1.00 89.44 68 GLY A C 1
ATOM 517 O O . GLY A 1 68 ? 2.203 -7.356 -1.172 1.00 89.44 68 GLY A O 1
ATOM 518 N N . LYS A 1 69 ? 1.554 -8.168 -3.143 1.00 88.56 69 LYS A N 1
ATOM 519 C CA . LYS A 1 69 ? 2.661 -7.564 -3.912 1.00 88.56 69 LYS A CA 1
ATOM 520 C C . LYS A 1 69 ? 2.501 -6.067 -4.179 1.00 88.56 69 LYS A C 1
ATOM 522 O O . LYS A 1 69 ? 3.413 -5.413 -4.667 1.00 88.56 69 LYS A O 1
ATOM 527 N N . GLY A 1 70 ? 1.327 -5.503 -3.906 1.00 90.75 70 GLY A N 1
ATOM 528 C CA . GLY A 1 70 ? 1.074 -4.066 -4.037 1.00 90.75 70 GLY A CA 1
ATOM 529 C C . GLY A 1 70 ? 0.964 -3.535 -5.471 1.00 90.75 70 GLY A C 1
ATOM 530 O O . GLY A 1 70 ? 0.463 -2.433 -5.636 1.00 90.75 70 GLY A O 1
ATOM 531 N N . GLY A 1 71 ? 1.331 -4.276 -6.514 1.00 88.75 71 GLY A N 1
ATOM 532 C CA . GLY A 1 71 ? 1.155 -3.858 -7.910 1.00 88.75 71 GLY A CA 1
ATOM 533 C C . GLY A 1 71 ? 0.217 -4.766 -8.706 1.00 88.75 71 GLY A C 1
ATOM 534 O O . GLY A 1 71 ? -0.238 -5.798 -8.213 1.00 88.75 71 GLY A O 1
ATOM 535 N N . VAL A 1 72 ? -0.058 -4.390 -9.955 1.00 83.12 72 VAL A N 1
ATOM 536 C CA . VAL A 1 72 ? -0.725 -5.264 -10.935 1.00 83.12 72 VAL A CA 1
ATOM 537 C C . VAL A 1 72 ? 0.334 -5.984 -11.785 1.00 83.12 72 VAL A C 1
ATOM 539 O O . VAL A 1 72 ? 1.222 -5.315 -12.323 1.00 83.12 72 VAL A O 1
ATOM 542 N N . PRO A 1 73 ? 0.297 -7.327 -11.908 1.00 66.19 73 PRO A N 1
ATOM 543 C CA . PRO A 1 73 ? 1.263 -8.042 -12.732 1.00 66.19 73 PRO A CA 1
ATOM 544 C C . PRO A 1 73 ? 1.008 -7.729 -14.217 1.00 66.19 73 PRO A C 1
ATOM 546 O O . PRO A 1 73 ? -0.134 -7.808 -14.671 1.00 66.19 73 PRO A O 1
ATOM 549 N N . PRO A 1 74 ? 2.036 -7.392 -15.012 1.00 64.19 74 PRO A N 1
ATOM 550 C CA . PRO A 1 74 ? 1.841 -7.133 -16.430 1.00 64.19 74 PRO A CA 1
ATOM 551 C C . PRO A 1 74 ? 1.659 -8.439 -17.206 1.00 64.19 74 PRO A C 1
ATOM 553 O O . PRO A 1 74 ? 2.372 -9.418 -16.980 1.00 64.19 74 PRO A O 1
ATOM 556 N N . ASN A 1 75 ? 0.794 -8.418 -18.224 1.00 61.59 75 ASN A N 1
ATOM 557 C CA . ASN A 1 75 ? 0.580 -9.561 -19.119 1.00 61.59 75 ASN A CA 1
ATOM 558 C C . ASN A 1 75 ? 1.858 -10.015 -19.857 1.00 61.59 75 ASN A C 1
ATOM 560 O O . ASN A 1 75 ? 1.910 -11.146 -20.334 1.00 61.59 75 ASN A O 1
ATOM 564 N N . ARG A 1 76 ? 2.900 -9.170 -19.966 1.00 52.69 76 ARG A N 1
ATOM 565 C CA . ARG A 1 76 ? 4.201 -9.520 -20.571 1.00 52.69 76 ARG A CA 1
ATOM 566 C C . ARG A 1 76 ? 5.371 -8.668 -20.043 1.00 52.69 76 ARG A C 1
ATOM 568 O O . ARG A 1 76 ? 5.783 -7.745 -20.737 1.00 52.69 76 ARG A O 1
ATOM 575 N N . ARG A 1 77 ? 5.970 -9.075 -18.909 1.00 52.22 77 ARG A N 1
ATOM 576 C CA . ARG A 1 77 ? 7.346 -8.785 -18.391 1.00 52.22 77 ARG A CA 1
ATOM 577 C C . ARG A 1 77 ? 7.392 -8.068 -17.030 1.00 52.22 77 ARG A C 1
ATOM 579 O O . ARG A 1 77 ? 7.057 -6.903 -16.948 1.00 52.22 77 ARG A O 1
ATOM 586 N N . ARG A 1 78 ? 7.914 -8.792 -16.027 1.00 51.41 78 ARG A N 1
ATOM 587 C CA . ARG A 1 78 ? 8.810 -8.451 -14.884 1.00 51.41 78 ARG A CA 1
ATOM 588 C C . ARG A 1 78 ? 8.807 -7.071 -14.181 1.00 51.41 78 ARG A C 1
ATOM 590 O O . ARG A 1 78 ? 9.661 -6.897 -13.321 1.00 51.41 78 ARG A O 1
ATOM 597 N N . GLU A 1 79 ? 7.895 -6.143 -14.441 1.00 56.78 79 GLU A N 1
ATOM 598 C CA . GLU A 1 79 ? 7.820 -4.868 -13.707 1.00 56.78 79 GLU A CA 1
ATOM 599 C C . GLU A 1 79 ? 6.378 -4.544 -13.311 1.00 56.78 79 GLU A C 1
ATOM 601 O O . GLU A 1 79 ? 5.471 -4.597 -14.137 1.00 56.78 79 GLU A O 1
ATOM 606 N N . TRP A 1 80 ? 6.162 -4.229 -12.034 1.00 64.19 80 TRP A N 1
ATOM 607 C CA . TRP A 1 80 ? 4.897 -3.697 -11.532 1.00 64.19 80 TRP A CA 1
ATOM 608 C C . TRP A 1 80 ? 4.655 -2.338 -12.184 1.00 64.19 80 TRP A C 1
ATOM 610 O O . TRP A 1 80 ? 5.347 -1.377 -11.864 1.00 64.19 80 TRP A O 1
ATOM 620 N N . GLN A 1 81 ? 3.735 -2.275 -13.147 1.00 69.19 81 GLN A N 1
ATOM 621 C CA . GLN A 1 81 ? 3.544 -1.056 -13.942 1.00 69.19 81 GLN A CA 1
ATOM 622 C C . GLN A 1 81 ? 2.707 -0.020 -13.200 1.00 69.19 81 GLN A C 1
ATOM 624 O O . GLN A 1 81 ? 2.939 1.176 -13.347 1.00 69.19 81 GLN A O 1
ATOM 629 N N . GLU A 1 82 ? 1.749 -0.484 -12.397 1.00 84.06 82 GLU A N 1
ATOM 630 C CA . GLU A 1 82 ? 0.818 0.384 -11.693 1.00 84.06 82 GLU A CA 1
ATOM 631 C C . GLU A 1 82 ? 0.549 -0.124 -10.273 1.00 84.06 82 GLU A C 1
ATOM 633 O O . GLU A 1 82 ? 0.530 -1.347 -10.039 1.00 84.06 82 GLU A O 1
ATOM 638 N N . PRO A 1 83 ? 0.315 0.794 -9.314 1.00 89.50 83 PRO A N 1
ATOM 639 C CA . PRO A 1 83 ? -0.172 0.433 -7.994 1.00 89.50 83 PRO A CA 1
ATOM 640 C C . PRO A 1 83 ? -1.455 -0.384 -8.110 1.00 89.50 83 PRO A C 1
ATOM 642 O O . PRO A 1 83 ? -2.342 -0.072 -8.901 1.00 89.50 83 PRO A O 1
ATOM 645 N N . CYS A 1 84 ? -1.579 -1.420 -7.286 1.00 91.94 84 CYS A N 1
ATOM 646 C CA . CYS A 1 84 ? -2.789 -2.221 -7.225 1.00 91.94 84 CYS A CA 1
ATOM 647 C C . CYS A 1 84 ? -3.991 -1.302 -6.932 1.00 91.94 84 CYS A C 1
ATOM 649 O O . CYS A 1 84 ? -4.016 -0.681 -5.867 1.00 91.94 84 CYS A O 1
ATOM 651 N N . PRO A 1 85 ? -5.009 -1.231 -7.810 1.00 90.56 85 PRO A N 1
ATOM 652 C CA . PRO A 1 85 ? -6.136 -0.309 -7.641 1.00 90.56 85 PRO A CA 1
ATOM 653 C C . PRO A 1 85 ? -6.996 -0.671 -6.426 1.00 90.56 85 PRO A C 1
ATOM 655 O O . PRO A 1 85 ? -7.746 0.149 -5.907 1.00 90.56 85 PRO A O 1
ATOM 658 N N . VAL A 1 86 ? -6.871 -1.912 -5.948 1.00 91.06 86 VAL A N 1
ATOM 659 C CA . VAL A 1 86 ? -7.596 -2.426 -4.794 1.00 91.06 86 VAL A CA 1
ATOM 660 C C . VAL A 1 86 ? -6.928 -1.935 -3.509 1.00 91.06 86 VAL A C 1
ATOM 662 O O . VAL A 1 86 ? -7.586 -1.263 -2.721 1.00 91.06 86 VAL A O 1
ATOM 665 N N . CYS A 1 87 ? -5.648 -2.244 -3.275 1.00 91.94 87 CYS A N 1
ATOM 666 C CA . CYS A 1 87 ? -4.925 -1.884 -2.041 1.00 91.94 87 CYS A CA 1
ATOM 667 C C . CYS A 1 87 ? -4.055 -0.622 -2.144 1.00 91.94 87 CYS A C 1
ATOM 669 O O . CYS A 1 87 ? -3.235 -0.364 -1.264 1.00 91.94 87 CYS A O 1
ATOM 671 N N . GLY A 1 88 ? -4.169 0.135 -3.234 1.00 91.50 88 GLY A N 1
ATOM 672 C CA . GLY A 1 88 ? -3.453 1.391 -3.447 1.00 91.50 88 GLY A CA 1
ATOM 673 C C . GLY A 1 88 ? -1.928 1.288 -3.387 1.00 91.50 88 GLY A C 1
ATOM 674 O O . GLY A 1 88 ? -1.282 2.287 -3.097 1.00 91.50 88 GLY A O 1
ATOM 675 N N . GLY A 1 89 ? -1.337 0.108 -3.607 1.00 92.25 89 GLY A N 1
ATOM 676 C CA . GLY A 1 89 ? 0.118 -0.071 -3.520 1.00 92.25 89 GLY A CA 1
ATOM 677 C C . GLY A 1 89 ? 0.655 -0.719 -2.244 1.00 92.25 89 GLY A C 1
ATOM 678 O O . GLY A 1 89 ? 1.845 -1.015 -2.160 1.00 92.25 89 GLY A O 1
ATOM 679 N N . ILE A 1 90 ? -0.183 -0.933 -1.232 1.00 91.31 90 ILE A N 1
ATOM 680 C CA . ILE A 1 90 ? 0.302 -1.333 0.101 1.00 91.31 90 ILE A CA 1
ATOM 681 C C . ILE A 1 90 ? 0.450 -2.841 0.235 1.00 91.31 90 ILE A C 1
ATOM 683 O O . ILE A 1 90 ? 1.250 -3.313 1.028 1.00 91.31 90 ILE A O 1
ATOM 687 N N . GLY A 1 91 ? -0.310 -3.602 -0.549 1.00 91.69 91 GLY A N 1
ATOM 688 C CA . GLY A 1 91 ? -0.336 -5.059 -0.443 1.00 91.69 91 GLY A CA 1
ATOM 689 C C . GLY A 1 91 ? -1.257 -5.579 0.660 1.00 91.69 91 GLY A C 1
ATOM 690 O O . GLY A 1 91 ? -1.447 -6.783 0.742 1.00 91.69 91 GLY A O 1
ATOM 691 N N . ALA A 1 92 ? -1.909 -4.715 1.442 1.00 90.50 92 ALA A N 1
ATOM 692 C CA . ALA A 1 92 ? -2.812 -5.137 2.511 1.00 90.50 92 ALA A CA 1
ATOM 693 C C . ALA A 1 92 ? -4.143 -4.371 2.514 1.00 90.50 92 ALA A C 1
ATOM 695 O O . ALA A 1 92 ? -4.247 -3.283 1.941 1.00 90.50 92 ALA A O 1
ATOM 696 N N . LYS A 1 93 ? -5.163 -4.964 3.141 1.00 89.38 93 LYS A N 1
ATOM 697 C CA . LYS A 1 93 ? -6.492 -4.380 3.384 1.00 89.38 93 LYS A CA 1
ATOM 698 C C . LYS A 1 93 ? -7.022 -4.780 4.760 1.00 89.38 93 LYS A C 1
ATOM 700 O O . LYS A 1 93 ? -6.672 -5.867 5.203 1.00 89.38 93 LYS A O 1
ATOM 705 N N . PRO A 1 94 ? -7.858 -3.962 5.418 1.00 87.56 94 PRO A N 1
ATOM 706 C CA . PRO A 1 94 ? -8.544 -4.390 6.624 1.00 87.56 94 PRO A CA 1
ATOM 707 C C . PRO A 1 94 ? -9.491 -5.545 6.286 1.00 87.56 94 PRO A C 1
ATOM 709 O O . PRO A 1 94 ? -10.001 -5.632 5.162 1.00 87.56 94 PRO A O 1
ATOM 712 N N . ILE A 1 95 ? -9.726 -6.424 7.259 1.00 84.06 95 ILE A N 1
ATOM 713 C CA . ILE A 1 95 ? -10.707 -7.510 7.122 1.00 84.06 95 ILE A CA 1
ATOM 714 C C . ILE A 1 95 ? -12.112 -6.950 6.870 1.00 84.06 95 ILE A C 1
ATOM 716 O O . ILE A 1 95 ? -12.863 -7.507 6.069 1.00 84.06 95 ILE A O 1
ATOM 720 N N . ALA A 1 96 ? -12.453 -5.844 7.527 1.00 81.81 96 ALA A N 1
ATOM 721 C CA . ALA A 1 96 ? -13.757 -5.212 7.441 1.00 81.81 96 ALA A CA 1
ATOM 722 C C . ALA A 1 96 ? -13.646 -3.689 7.598 1.00 81.81 96 ALA A C 1
ATOM 724 O O . ALA A 1 96 ? -12.610 -3.151 7.986 1.00 81.81 96 ALA A O 1
ATOM 725 N N . GLY A 1 97 ? -14.724 -2.995 7.237 1.00 85.31 97 GLY A N 1
ATOM 726 C CA . GLY A 1 97 ? -14.792 -1.540 7.309 1.00 85.31 97 GLY A CA 1
ATOM 727 C C . GLY A 1 97 ? -14.022 -0.816 6.203 1.00 85.31 97 GLY A C 1
ATOM 728 O O . GLY A 1 97 ? -13.501 -1.397 5.241 1.00 85.31 97 GLY A O 1
ATOM 729 N N . LYS A 1 98 ? -14.006 0.510 6.311 1.00 86.94 98 LYS A N 1
ATOM 730 C CA . LYS A 1 98 ? -13.280 1.389 5.394 1.00 86.94 98 LYS A CA 1
ATOM 731 C C . LYS A 1 98 ? -11.855 1.605 5.871 1.00 86.94 98 LYS A C 1
ATOM 733 O O . LYS A 1 98 ? -11.538 1.557 7.056 1.00 86.94 98 LYS A O 1
ATOM 738 N N . TRP A 1 99 ? -10.998 1.908 4.909 1.00 89.94 99 TRP A N 1
ATOM 739 C CA . TRP A 1 99 ? -9.635 2.329 5.169 1.00 89.94 99 TRP A CA 1
ATOM 740 C C . TRP A 1 99 ? -9.137 3.215 4.034 1.00 89.94 99 TRP A C 1
ATOM 742 O O . TRP A 1 99 ? -9.684 3.199 2.925 1.00 89.94 99 TRP A O 1
ATOM 752 N N . ARG A 1 100 ? -8.084 3.981 4.306 1.00 91.06 100 ARG A N 1
ATOM 753 C CA . ARG A 1 100 ? -7.415 4.807 3.300 1.00 91.06 100 ARG A CA 1
ATOM 754 C C . ARG A 1 100 ? -5.962 5.072 3.657 1.00 91.06 100 ARG A C 1
ATOM 756 O O . ARG A 1 100 ? -5.580 5.095 4.824 1.00 91.06 100 ARG A O 1
ATOM 763 N N . ILE A 1 101 ? -5.169 5.334 2.625 1.00 90.69 101 ILE A N 1
ATOM 764 C CA . ILE A 1 101 ? -3.809 5.853 2.762 1.00 90.69 101 ILE A CA 1
ATOM 765 C C . ILE A 1 101 ? -3.910 7.340 3.078 1.00 90.69 101 ILE A C 1
ATOM 767 O O . ILE A 1 101 ? -4.525 8.077 2.308 1.00 90.69 101 ILE A O 1
ATOM 771 N N . ILE A 1 102 ? -3.303 7.773 4.179 1.00 89.56 102 ILE A N 1
ATOM 772 C CA . ILE A 1 102 ? -3.282 9.188 4.572 1.00 89.56 102 ILE A CA 1
ATOM 773 C C . ILE A 1 102 ? -1.917 9.865 4.384 1.00 89.56 102 ILE A C 1
ATOM 775 O O . ILE A 1 102 ? -1.870 11.073 4.556 1.00 89.56 102 ILE A O 1
ATOM 779 N N . LYS A 1 103 ? -0.904 9.101 3.928 1.00 69.56 103 LYS A N 1
ATOM 780 C CA . LYS A 1 103 ? 0.454 9.504 3.491 1.00 69.56 103 LYS A CA 1
ATOM 781 C C . LYS A 1 103 ? 1.203 10.424 4.452 1.00 69.56 103 LYS A C 1
ATOM 783 O O . LYS A 1 103 ? 0.909 11.633 4.488 1.00 69.56 103 LYS A O 1
#

Sequence (103 aa):
MAELRIVHIEIVSTGKAILSCAYCEGKGGVPSNRRREWQEPCPVCGGSGKVLVEFEEEPFVECSFCEGKGGVPPNRRREWQEPCPVCGGIGAKPIAGKWRIIK

Mean predicted aligned error: 7.49 Å

pLDDT: mean 80.08, std 13.72, range [36.5, 92.38]

Secondary structure (DSSP, 8-state):
-----B--SEEEETTEEEEE-GGGTTSSEEEETTEEEEEEE-TTTTTSSEEEEEESSPPEEE-TTTTTSSBPPPTTSSS--SB-TTTTTSSEEESSS-EEE--